Protein AF-A0A958KBF9-F1 (afdb_monomer_lite)

pLDDT: mean 89.62, std 7.2, range [63.34, 95.69]

Secondary structure (DSSP, 8-state):
-THHHHHHHHS-S-SSS--S----EEEEE---HHHHHHHHHTTEEEEE--SS-----EE-TTT-SEE-EEEEEEE--

Sequence (77 aa):
NDFAALEKYFTPSNVDRPEIHGGFVRTLWCKEPDCEEKINELKASIRCVPFEQRGLKGSCVVCGQSASTDIIVAKAY

Structure (mmCIF, N/CA/C/O backbone):
data_AF-A0A958KBF9-F1
#
_entry.id   AF-A0A958KBF9-F1
#
loop_
_atom_site.group_PDB
_atom_site.id
_atom_site.type_symbol
_atom_site.label_atom_id
_atom_site.label_alt_id
_atom_site.label_comp_id
_atom_site.label_asym_id
_atom_site.label_entity_id
_atom_site.label_seq_id
_atom_site.pdbx_PDB_ins_code
_atom_site.Cartn_x
_atom_site.Cartn_y
_atom_site.Cartn_z
_atom_site.occupancy
_atom_site.B_iso_or_equiv
_atom_site.auth_seq_id
_atom_site.auth_comp_id
_atom_site.auth_asym_id
_atom_site.auth_atom_id
_atom_site.pdbx_PDB_model_num
ATOM 1 N N . ASN A 1 1 ? -5.761 -10.467 4.893 1.00 67.06 1 ASN A N 1
ATOM 2 C CA . ASN A 1 1 ? -5.426 -9.062 4.624 1.00 67.06 1 ASN A CA 1
ATOM 3 C C . ASN A 1 1 ? -4.712 -8.958 3.287 1.00 67.06 1 ASN A C 1
ATOM 5 O O . ASN A 1 1 ? -3.966 -9.879 2.980 1.00 67.06 1 ASN A O 1
ATOM 9 N N . ASP A 1 2 ? -4.927 -7.894 2.512 1.00 84.81 2 ASP A N 1
ATOM 10 C CA . ASP A 1 2 ? -4.513 -7.802 1.095 1.00 84.81 2 ASP A CA 1
ATOM 11 C C . ASP A 1 2 ? -3.061 -7.338 0.861 1.00 84.81 2 ASP A C 1
ATOM 13 O O . ASP A 1 2 ? -2.655 -7.074 -0.271 1.00 84.81 2 ASP A O 1
ATOM 17 N N . PHE A 1 3 ? -2.247 -7.275 1.917 1.00 88.88 3 PHE A N 1
ATOM 18 C CA . PHE A 1 3 ? -0.872 -6.775 1.845 1.00 88.88 3 PHE A CA 1
ATOM 19 C C . PHE A 1 3 ? 0.012 -7.585 0.888 1.00 88.88 3 PHE A C 1
ATOM 21 O O . PHE A 1 3 ? 0.744 -7.009 0.093 1.00 88.88 3 PHE A O 1
ATOM 28 N N . ALA A 1 4 ? -0.113 -8.915 0.889 1.00 89.50 4 ALA A N 1
ATOM 29 C CA . ALA A 1 4 ? 0.652 -9.780 -0.013 1.00 89.50 4 ALA A CA 1
ATOM 30 C C . ALA A 1 4 ? 0.332 -9.518 -1.497 1.00 89.50 4 ALA A C 1
ATOM 32 O O . ALA A 1 4 ? 1.204 -9.623 -2.358 1.00 89.50 4 ALA A O 1
ATOM 33 N N . ALA A 1 5 ? -0.914 -9.145 -1.810 1.00 89.69 5 ALA A N 1
ATOM 34 C CA . ALA A 1 5 ? -1.284 -8.750 -3.165 1.00 89.69 5 ALA A CA 1
ATOM 35 C C . ALA A 1 5 ? -0.655 -7.398 -3.538 1.00 89.69 5 ALA A C 1
ATOM 37 O O . ALA A 1 5 ? -0.199 -7.232 -4.669 1.00 89.69 5 ALA A O 1
ATOM 38 N N . LEU A 1 6 ? -0.586 -6.462 -2.583 1.00 89.81 6 LEU A N 1
ATOM 39 C CA . LEU A 1 6 ? 0.066 -5.163 -2.754 1.00 89.81 6 LEU A CA 1
ATOM 40 C C . LEU A 1 6 ? 1.578 -5.312 -2.990 1.00 89.81 6 LEU A C 1
ATOM 42 O O . LEU A 1 6 ? 2.112 -4.730 -3.931 1.00 89.81 6 LEU A O 1
ATOM 46 N N . GLU A 1 7 ? 2.248 -6.135 -2.184 1.00 90.12 7 GLU A N 1
ATOM 47 C CA . GLU A 1 7 ? 3.672 -6.454 -2.323 1.00 90.12 7 GLU A CA 1
ATOM 48 C C . GLU A 1 7 ? 3.968 -7.073 -3.689 1.00 90.12 7 GLU A C 1
ATOM 50 O O . GLU A 1 7 ? 4.825 -6.581 -4.427 1.00 90.12 7 GLU A O 1
ATOM 55 N N . LYS A 1 8 ? 3.198 -8.093 -4.083 1.00 89.12 8 LYS A N 1
ATOM 56 C CA . LYS A 1 8 ? 3.344 -8.732 -5.393 1.00 89.12 8 LYS A CA 1
ATOM 57 C C . LYS A 1 8 ? 3.146 -7.741 -6.542 1.00 89.12 8 LYS A C 1
ATOM 59 O O . LYS A 1 8 ? 3.847 -7.830 -7.542 1.00 89.12 8 LYS A O 1
ATOM 64 N N . TYR A 1 9 ? 2.214 -6.797 -6.412 1.00 89.69 9 TYR A N 1
ATOM 65 C CA . TYR A 1 9 ? 1.947 -5.792 -7.443 1.00 89.69 9 TYR A CA 1
ATOM 66 C C . TYR A 1 9 ? 3.102 -4.792 -7.621 1.00 89.69 9 TYR A C 1
ATOM 68 O O . TYR A 1 9 ? 3.368 -4.342 -8.737 1.00 89.69 9 TYR A O 1
ATOM 76 N N . PHE A 1 10 ? 3.803 -4.447 -6.537 1.00 89.12 10 PHE A N 1
ATOM 77 C CA . PHE A 1 10 ? 4.948 -3.532 -6.567 1.00 89.12 10 PHE A CA 1
ATOM 78 C C . PHE A 1 10 ? 6.307 -4.230 -6.713 1.00 89.12 10 PHE A C 1
ATOM 80 O O . PHE A 1 10 ? 7.334 -3.551 -6.795 1.00 89.12 10 PHE A O 1
ATOM 87 N N . THR A 1 11 ? 6.342 -5.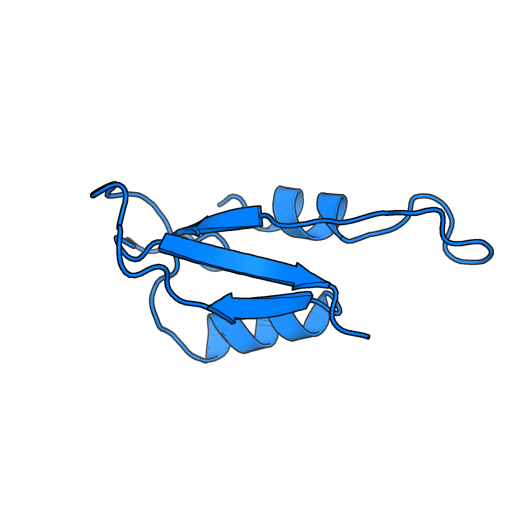556 -6.814 1.00 87.19 11 THR A N 1
ATOM 88 C CA . THR A 1 11 ? 7.583 -6.320 -6.984 1.00 87.19 11 THR A CA 1
ATOM 89 C C . THR A 1 11 ? 7.755 -6.722 -8.453 1.00 87.19 11 THR A C 1
ATOM 91 O O . THR A 1 11 ? 6.824 -7.277 -9.036 1.00 87.19 11 THR A O 1
ATOM 94 N N . PRO A 1 12 ? 8.907 -6.433 -9.089 1.00 84.50 12 PRO A N 1
ATOM 95 C CA . PRO A 1 12 ? 9.166 -6.882 -10.454 1.00 84.50 12 PRO A CA 1
ATOM 96 C C . PRO A 1 12 ? 9.328 -8.398 -10.490 1.00 84.50 12 PRO A C 1
ATOM 98 O O . PRO A 1 12 ? 9.845 -8.985 -9.541 1.00 84.50 12 PRO A O 1
ATOM 101 N N . SER A 1 13 ? 8.992 -9.027 -11.616 1.00 82.25 13 SER A N 1
ATOM 102 C CA . SER A 1 13 ? 9.275 -10.456 -11.803 1.00 82.25 13 SER A CA 1
ATOM 103 C C . SER A 1 13 ? 10.769 -10.706 -12.022 1.00 82.25 13 SER A C 1
ATOM 105 O O . SER A 1 13 ? 11.271 -11.780 -11.701 1.00 82.25 13 SER A O 1
ATOM 107 N N . ASN A 1 14 ? 11.487 -9.711 -12.556 1.00 83.19 14 ASN A N 1
ATOM 108 C CA . ASN A 1 14 ? 12.933 -9.744 -12.753 1.00 83.19 14 ASN A CA 1
ATOM 109 C C . ASN A 1 14 ? 13.612 -8.575 -12.021 1.00 83.19 14 ASN A C 1
ATOM 111 O O . ASN A 1 14 ? 13.404 -7.411 -12.363 1.00 83.19 14 ASN A O 1
ATOM 115 N N . VAL A 1 15 ? 14.434 -8.892 -11.018 1.00 79.12 15 VAL A N 1
ATOM 116 C CA . VAL A 1 15 ? 15.118 -7.894 -10.180 1.00 79.12 15 VAL A CA 1
ATOM 117 C C . VAL A 1 15 ? 16.291 -7.235 -10.917 1.00 79.12 15 VAL A C 1
ATOM 119 O O . VAL A 1 15 ? 16.516 -6.040 -10.743 1.00 79.12 15 VAL A O 1
ATOM 122 N N . ASP A 1 16 ? 16.998 -7.977 -11.773 1.00 80.69 16 ASP A N 1
ATOM 123 C CA . ASP A 1 16 ? 18.171 -7.496 -12.519 1.00 80.69 16 ASP A CA 1
ATOM 124 C C . ASP A 1 16 ? 17.794 -6.591 -13.698 1.00 80.69 16 ASP A C 1
ATOM 126 O O . ASP A 1 16 ? 18.534 -5.681 -14.075 1.00 80.69 16 ASP A O 1
ATOM 130 N N . ARG A 1 17 ? 16.617 -6.826 -14.287 1.00 77.19 17 ARG A N 1
ATOM 131 C CA . ARG A 1 17 ? 16.045 -5.987 -15.342 1.00 77.19 17 ARG A CA 1
ATOM 132 C C . ARG A 1 17 ? 14.576 -5.707 -15.030 1.00 77.19 17 ARG A C 1
ATOM 134 O O . ARG A 1 17 ? 13.706 -6.372 -15.596 1.00 77.19 17 ARG A O 1
ATOM 141 N N . PRO A 1 18 ? 14.295 -4.734 -14.149 1.00 74.94 18 PRO A N 1
ATOM 142 C CA . PRO A 1 18 ? 12.928 -4.427 -13.769 1.00 74.94 18 PRO A CA 1
ATOM 143 C C . PRO A 1 18 ? 12.133 -3.951 -14.988 1.00 74.94 18 PRO A C 1
ATOM 145 O O . PRO A 1 18 ? 12.474 -2.955 -15.627 1.00 74.94 18 PRO A O 1
ATOM 148 N N . GLU A 1 19 ? 11.061 -4.671 -15.309 1.00 79.31 19 GLU A N 1
ATOM 149 C CA . GLU A 1 19 ? 10.034 -4.213 -16.250 1.00 79.31 19 GLU A CA 1
ATOM 150 C C . GLU A 1 19 ? 9.244 -3.030 -15.662 1.00 79.31 19 GLU A C 1
ATOM 152 O O . GLU A 1 19 ? 9.457 -2.654 -14.513 1.00 79.31 19 GLU A O 1
ATOM 157 N N . ILE A 1 20 ? 8.320 -2.412 -16.403 1.00 72.00 20 ILE A N 1
ATOM 158 C CA . ILE A 1 20 ? 7.389 -1.462 -15.773 1.00 72.00 20 ILE A CA 1
ATOM 159 C C . ILE A 1 20 ? 6.434 -2.284 -14.904 1.00 72.00 20 ILE A C 1
ATOM 161 O O . ILE A 1 20 ? 5.577 -2.998 -15.417 1.00 72.00 20 ILE A O 1
ATOM 165 N N . HIS A 1 21 ? 6.614 -2.202 -13.590 1.00 71.19 21 HIS A N 1
ATOM 166 C CA . HIS A 1 21 ? 5.827 -2.922 -12.597 1.00 71.19 21 HIS A CA 1
ATOM 167 C C . HIS A 1 21 ? 5.388 -1.941 -11.510 1.00 71.19 21 HIS A C 1
ATOM 169 O O . HIS A 1 21 ? 6.174 -1.134 -11.002 1.00 71.19 21 HIS A O 1
ATOM 175 N N . GLY A 1 22 ? 4.107 -2.000 -11.171 1.00 74.69 22 GLY A N 1
ATOM 176 C CA . GLY A 1 22 ? 3.459 -1.004 -10.335 1.00 74.69 22 GLY A CA 1
ATOM 177 C C . GLY A 1 22 ? 2.741 0.087 -11.133 1.00 74.69 22 GLY A C 1
ATOM 178 O O . GLY A 1 22 ? 2.901 0.264 -12.337 1.00 74.69 22 GLY A O 1
ATOM 179 N N . GLY A 1 23 ? 1.890 0.805 -10.417 1.00 88.12 23 GLY A N 1
ATOM 180 C CA . GLY A 1 23 ? 1.013 1.862 -10.904 1.00 88.12 23 GLY A CA 1
ATOM 181 C C . GLY A 1 23 ? 0.306 2.483 -9.703 1.00 88.12 23 GLY A C 1
ATOM 182 O O . GLY A 1 23 ? 0.803 2.380 -8.581 1.00 88.12 23 GLY A O 1
ATOM 183 N N . PHE A 1 24 ? -0.864 3.080 -9.911 1.00 92.75 24 PHE A N 1
ATOM 184 C CA . PHE A 1 24 ? -1.687 3.564 -8.804 1.00 92.75 24 PHE A CA 1
ATOM 185 C C . PHE A 1 24 ? -2.588 2.453 -8.268 1.00 92.75 24 PHE A C 1
ATOM 187 O O . PHE A 1 24 ? -3.304 1.803 -9.026 1.00 92.75 24 PHE A O 1
ATOM 194 N N . VAL A 1 25 ? -2.588 2.274 -6.951 1.00 94.25 25 VAL A N 1
ATOM 195 C CA . VAL A 1 25 ? -3.491 1.372 -6.237 1.00 94.25 25 VAL A CA 1
ATOM 196 C C . VAL A 1 25 ? -4.381 2.204 -5.328 1.00 94.25 25 VAL A C 1
ATOM 198 O O . VAL A 1 25 ? -3.887 2.921 -4.460 1.00 94.25 25 VAL A O 1
ATOM 201 N N . ARG A 1 26 ? -5.702 2.104 -5.511 1.00 94.88 26 ARG A N 1
ATOM 202 C CA . ARG A 1 26 ? -6.684 2.726 -4.616 1.00 94.88 26 ARG A CA 1
ATOM 203 C C . ARG A 1 26 ? -7.176 1.712 -3.595 1.00 94.88 26 ARG A C 1
ATOM 205 O O . ARG A 1 26 ? -7.907 0.786 -3.945 1.00 94.88 26 ARG A O 1
ATOM 212 N N . THR A 1 27 ? -6.827 1.910 -2.333 1.00 94.56 27 THR A N 1
ATOM 213 C CA . THR A 1 27 ? -7.126 0.956 -1.258 1.00 94.56 27 THR A CA 1
ATOM 214 C C . THR A 1 27 ? -7.506 1.659 0.041 1.00 94.56 27 THR A C 1
ATOM 216 O O . THR A 1 27 ? -7.433 2.882 0.121 1.00 94.56 27 THR A O 1
ATOM 219 N N . LEU A 1 28 ? -7.956 0.897 1.038 1.00 95.56 28 LEU A N 1
ATOM 220 C CA . LEU A 1 28 ? -8.323 1.411 2.353 1.00 95.56 28 LEU A CA 1
ATOM 221 C C . LEU A 1 28 ? -7.126 1.375 3.310 1.00 95.56 28 LEU A C 1
ATOM 223 O O . LEU A 1 28 ? -6.349 0.417 3.323 1.00 95.56 28 LEU A O 1
ATOM 227 N N . TRP A 1 29 ? -7.012 2.401 4.149 1.00 95.00 29 TRP A N 1
ATOM 228 C CA . TRP A 1 29 ? -5.946 2.554 5.139 1.00 95.00 29 TRP A CA 1
ATOM 229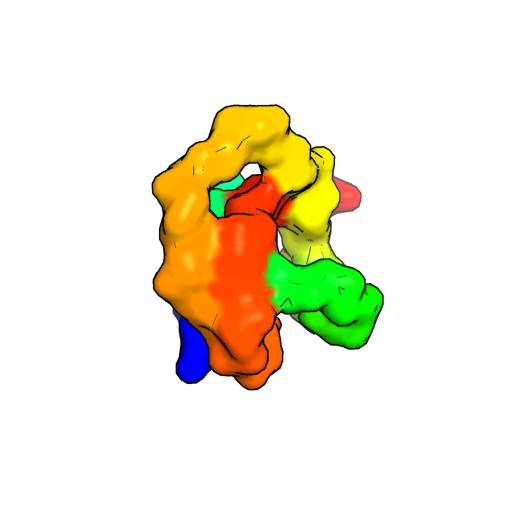 C C . TRP A 1 29 ? -6.493 2.938 6.514 1.00 95.00 29 TRP A C 1
ATOM 231 O O . TRP A 1 29 ? -7.474 3.676 6.628 1.00 95.00 29 TRP A O 1
ATOM 241 N N . CYS A 1 30 ? -5.862 2.408 7.565 1.00 94.50 30 CYS A N 1
ATOM 242 C CA . CYS A 1 30 ? -6.263 2.609 8.961 1.00 94.50 30 CYS A CA 1
ATOM 243 C C . CYS A 1 30 ? -5.781 3.929 9.579 1.00 94.50 30 CYS A C 1
ATOM 245 O O . CYS A 1 30 ? -6.209 4.231 10.684 1.00 94.50 30 CYS A O 1
ATOM 247 N N . LYS A 1 31 ? -4.954 4.720 8.878 1.00 92.75 31 LYS A N 1
ATOM 248 C CA . LYS A 1 31 ? -4.298 5.947 9.382 1.00 92.75 31 LYS A CA 1
ATOM 249 C C . LYS A 1 31 ? -3.172 5.736 10.395 1.00 92.75 31 LYS A C 1
ATOM 251 O O . LYS A 1 31 ? -2.675 6.708 10.954 1.00 92.75 31 LYS A O 1
ATOM 256 N N . GLU A 1 32 ? -2.748 4.493 10.594 1.00 95.31 32 GLU A N 1
ATOM 257 C CA . GLU A 1 32 ? -1.625 4.188 11.477 1.00 95.31 32 GLU A CA 1
ATOM 258 C C . GLU A 1 32 ? -0.285 4.388 10.747 1.00 95.31 32 GLU A C 1
AT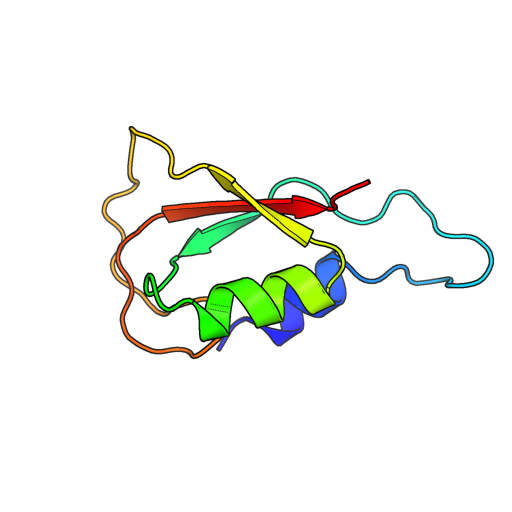OM 260 O O . GLU A 1 32 ? -0.131 3.880 9.624 1.00 95.31 32 GLU A O 1
ATOM 265 N N . PRO A 1 33 ? 0.695 5.058 11.380 1.00 93.75 33 PRO A N 1
ATOM 266 C CA . PRO A 1 33 ? 2.009 5.310 10.788 1.00 93.75 33 PRO A CA 1
ATOM 267 C C . PRO A 1 33 ? 2.788 4.013 10.530 1.00 93.75 33 PRO A C 1
ATOM 269 O O . PRO A 1 33 ? 3.433 3.888 9.496 1.00 93.75 33 PRO A O 1
ATOM 272 N N . ASP A 1 34 ? 2.641 2.991 11.381 1.00 95.00 34 ASP A N 1
ATOM 273 C CA . ASP A 1 34 ? 3.265 1.676 11.163 1.00 95.00 34 ASP A CA 1
ATOM 274 C C . ASP A 1 34 ? 2.812 1.018 9.850 1.00 95.00 34 ASP A C 1
ATOM 276 O O . ASP A 1 34 ? 3.546 0.252 9.224 1.00 95.00 34 ASP A O 1
ATOM 280 N N . CYS A 1 35 ? 1.575 1.292 9.420 1.00 94.06 35 CYS A N 1
ATOM 281 C CA . CYS A 1 35 ? 1.081 0.791 8.142 1.00 94.06 35 CYS A CA 1
ATOM 282 C C . CYS A 1 35 ? 1.629 1.594 6.961 1.00 94.06 35 CYS A C 1
ATOM 284 O O . CYS A 1 35 ? 1.796 1.031 5.885 1.00 94.06 35 CYS A O 1
ATOM 286 N N . GLU A 1 36 ? 1.902 2.884 7.142 1.00 92.88 36 GLU A N 1
ATOM 287 C CA . GLU A 1 36 ? 2.548 3.707 6.119 1.00 92.88 36 GLU A CA 1
ATOM 288 C C . GLU A 1 36 ? 4.009 3.289 5.911 1.00 92.88 36 GLU A C 1
ATOM 290 O O . GLU A 1 36 ? 4.425 3.083 4.772 1.00 92.88 36 GLU A O 1
ATOM 295 N N . GLU A 1 37 ? 4.750 3.034 6.990 1.00 93.38 37 GLU A N 1
ATOM 296 C CA . GLU A 1 37 ? 6.140 2.563 6.920 1.00 93.38 37 GLU A CA 1
ATOM 297 C C . GLU A 1 37 ? 6.266 1.233 6.166 1.00 93.38 37 GLU A C 1
ATOM 299 O O . GLU A 1 37 ? 7.105 1.092 5.278 1.00 93.38 37 GLU A O 1
ATOM 304 N N . LYS A 1 38 ? 5.354 0.287 6.404 1.00 92.69 38 LYS A N 1
ATOM 305 C CA . LYS A 1 38 ? 5.300 -0.973 5.639 1.00 92.69 38 LYS A CA 1
ATOM 306 C C . LYS A 1 38 ? 5.027 -0.777 4.149 1.00 92.69 38 LYS A C 1
ATOM 308 O O . LYS A 1 38 ? 5.425 -1.601 3.333 1.00 92.69 38 LYS A O 1
ATOM 313 N N . ILE A 1 39 ? 4.315 0.284 3.769 1.00 92.00 39 IL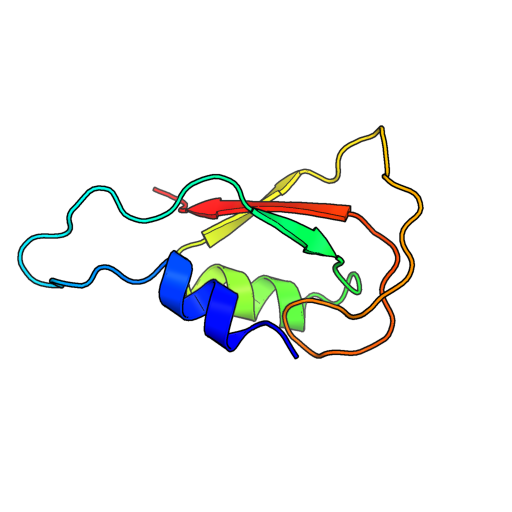E A N 1
ATOM 314 C CA . ILE A 1 39 ? 4.129 0.633 2.355 1.00 92.00 39 ILE A CA 1
ATOM 315 C C . ILE A 1 39 ? 5.440 1.207 1.792 1.00 92.00 39 ILE A C 1
ATOM 317 O O . ILE A 1 39 ? 5.824 0.834 0.680 1.00 92.00 39 ILE A O 1
ATOM 321 N N . ASN A 1 40 ? 6.152 2.032 2.569 1.00 91.12 40 ASN A N 1
ATOM 322 C CA . ASN A 1 40 ? 7.460 2.595 2.210 1.00 91.12 40 ASN A CA 1
ATOM 323 C C . ASN A 1 40 ? 8.518 1.509 1.952 1.00 91.12 40 ASN A C 1
ATOM 325 O O . ASN A 1 40 ? 9.284 1.619 0.990 1.00 91.12 40 ASN A O 1
ATOM 329 N N . GLU A 1 41 ? 8.508 0.414 2.719 1.00 91.06 41 GLU A N 1
ATOM 330 C CA . GLU A 1 41 ? 9.381 -0.754 2.507 1.00 91.06 41 GLU A CA 1
ATOM 331 C C . GLU A 1 41 ? 9.222 -1.379 1.105 1.00 91.06 41 GLU A C 1
ATOM 333 O O . GLU A 1 41 ? 10.185 -1.892 0.532 1.00 91.06 41 GLU A O 1
ATOM 338 N N . LEU A 1 42 ? 8.039 -1.254 0.487 1.00 88.19 42 LEU A N 1
ATOM 339 C CA . LEU A 1 42 ? 7.751 -1.730 -0.875 1.00 88.19 42 LEU A CA 1
ATOM 340 C C . LEU A 1 42 ? 8.241 -0.772 -1.977 1.00 88.19 42 LEU A C 1
ATOM 342 O O . LEU A 1 42 ? 7.878 -0.925 -3.150 1.00 88.19 42 LEU A O 1
ATOM 346 N N . LYS A 1 43 ? 9.036 0.249 -1.623 1.00 88.81 43 LYS A N 1
ATOM 347 C CA . LYS A 1 43 ? 9.392 1.380 -2.500 1.00 88.81 43 LYS A CA 1
ATOM 348 C C . LYS A 1 43 ? 8.150 2.088 -3.059 1.00 88.81 43 LYS A C 1
ATOM 350 O O . LYS A 1 43 ? 8.159 2.599 -4.182 1.00 88.81 43 LYS A O 1
ATOM 355 N N . ALA A 1 44 ? 7.059 2.087 -2.299 1.00 92.06 44 ALA A N 1
ATOM 356 C CA . ALA A 1 44 ? 5.810 2.760 -2.618 1.00 92.06 44 ALA A CA 1
ATOM 357 C C . ALA A 1 44 ? 5.449 3.728 -1.496 1.00 92.06 44 ALA A C 1
ATOM 359 O O . ALA A 1 44 ? 5.916 3.581 -0.383 1.00 92.06 44 ALA A O 1
ATOM 360 N N . SER A 1 45 ? 4.627 4.732 -1.775 1.00 94.06 45 SER A N 1
ATOM 361 C CA . SER A 1 45 ? 4.149 5.644 -0.735 1.00 94.06 45 SER A CA 1
ATOM 362 C C . SER A 1 45 ? 2.704 6.048 -0.975 1.00 94.06 45 SER A C 1
ATOM 364 O O . SER A 1 45 ? 2.171 5.906 -2.087 1.00 94.06 45 SER A O 1
ATOM 366 N N . ILE A 1 46 ? 2.062 6.548 0.081 1.00 94.19 46 ILE A N 1
ATOM 367 C CA . ILE A 1 46 ? 0.736 7.153 0.001 1.00 94.19 46 ILE A CA 1
ATOM 368 C C . ILE A 1 46 ? 0.878 8.486 -0.739 1.00 94.19 46 ILE A C 1
ATOM 370 O O . ILE A 1 46 ? 1.484 9.432 -0.249 1.00 94.19 46 ILE A O 1
ATOM 374 N N . ARG A 1 47 ? 0.331 8.567 -1.951 1.00 94.88 47 ARG A N 1
ATOM 375 C CA . ARG A 1 47 ? 0.401 9.769 -2.794 1.00 94.88 47 ARG A CA 1
ATOM 376 C C . ARG A 1 47 ? -0.563 10.838 -2.331 1.00 94.88 47 ARG A C 1
ATOM 378 O O . ARG A 1 47 ? -0.224 12.016 -2.336 1.00 94.88 47 ARG A O 1
ATOM 385 N N . CYS A 1 48 ? -1.773 10.420 -1.978 1.00 94.19 48 CYS A N 1
ATOM 386 C CA . CYS A 1 48 ? -2.796 11.302 -1.449 1.00 94.19 48 CYS A CA 1
ATOM 387 C C . CYS A 1 48 ? -3.941 10.518 -0.803 1.00 94.19 48 CYS A C 1
ATOM 389 O O . CYS A 1 48 ? -4.159 9.330 -1.070 1.00 94.19 48 CYS A O 1
ATOM 391 N N . VAL A 1 49 ? -4.715 11.246 -0.001 1.00 94.69 49 VAL A N 1
ATOM 392 C CA . VAL A 1 49 ? -6.076 10.888 0.395 1.00 94.69 49 VAL A CA 1
ATOM 393 C C . VAL A 1 49 ? -7.017 11.645 -0.555 1.00 94.69 49 VAL A C 1
ATOM 395 O O . VAL A 1 49 ? -7.072 12.873 -0.476 1.00 94.69 49 VAL A O 1
ATOM 398 N N . PRO A 1 50 ? -7.714 10.984 -1.497 1.00 94.25 50 PRO A N 1
ATOM 399 C CA . PRO A 1 50 ? -8.627 11.666 -2.409 1.00 94.25 50 PRO A CA 1
ATOM 400 C C . PRO A 1 50 ? -9.758 12.360 -1.641 1.00 94.25 50 PRO A C 1
ATOM 402 O O . PRO A 1 50 ? -10.300 11.797 -0.694 1.00 94.25 50 PRO A O 1
ATOM 405 N N . PHE A 1 51 ? -10.159 13.560 -2.064 1.00 93.75 51 PHE A N 1
ATOM 406 C CA . PHE A 1 51 ? -11.295 14.254 -1.442 1.00 93.75 51 PHE A CA 1
ATOM 407 C C . PHE A 1 51 ? -12.606 13.478 -1.620 1.00 93.75 51 PHE A C 1
ATOM 409 O O . PHE A 1 51 ? -13.395 13.359 -0.686 1.00 93.75 51 PHE A O 1
ATOM 416 N N . GLU A 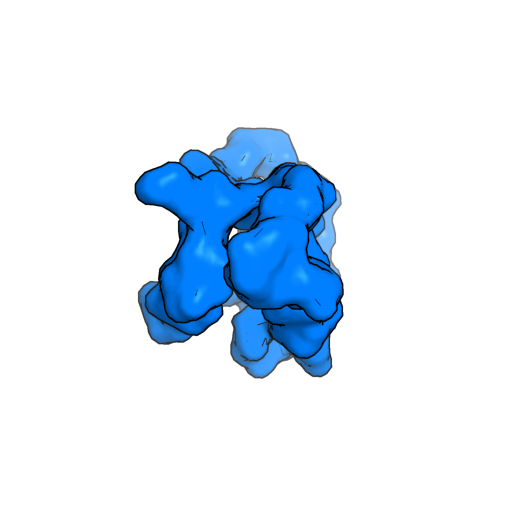1 52 ? -12.809 12.893 -2.804 1.00 94.25 52 GLU A N 1
ATOM 417 C CA . GLU A 1 52 ? -13.947 12.020 -3.080 1.00 94.25 52 GLU A CA 1
ATOM 418 C C . GLU A 1 52 ? -13.651 10.593 -2.608 1.00 94.25 52 GLU A C 1
ATOM 420 O O . GLU A 1 52 ? -12.946 9.815 -3.259 1.00 94.25 52 GLU A O 1
ATOM 425 N N . GLN A 1 53 ? -14.193 10.253 -1.444 1.00 94.44 53 GLN A N 1
ATOM 426 C CA . GLN A 1 53 ? -14.102 8.929 -0.836 1.00 94.44 53 GLN A CA 1
ATOM 427 C C . GLN A 1 53 ? -15.231 8.035 -1.365 1.00 94.44 53 GLN A C 1
ATOM 429 O O . GLN A 1 53 ? -16.376 8.470 -1.452 1.00 94.44 53 GLN A O 1
ATOM 434 N N . ARG A 1 54 ? -14.953 6.755 -1.645 1.00 92.12 54 ARG A N 1
ATOM 435 C CA . ARG A 1 54 ? -15.973 5.781 -2.087 1.00 92.12 54 ARG A CA 1
ATOM 436 C C . ARG A 1 54 ? -16.976 5.429 -0.983 1.00 92.12 54 ARG A C 1
ATOM 438 O O . ARG A 1 54 ? -17.918 4.688 -1.236 1.00 92.12 54 ARG A O 1
ATOM 445 N N . GLY A 1 55 ? -16.744 5.883 0.251 1.00 90.00 55 GLY A N 1
ATOM 446 C CA . GLY A 1 55 ? -17.576 5.553 1.412 1.00 90.00 55 GLY A CA 1
ATOM 447 C C . GLY A 1 55 ? -17.519 4.076 1.815 1.00 90.00 55 GLY A C 1
ATOM 448 O O . GLY A 1 55 ? -18.365 3.615 2.581 1.00 90.00 55 GLY A O 1
ATOM 449 N N . LEU A 1 56 ? -16.538 3.323 1.306 1.00 90.88 56 LEU A N 1
ATOM 450 C CA . LEU A 1 56 ? -16.376 1.906 1.609 1.00 90.88 56 LEU A CA 1
ATOM 451 C C . LEU A 1 56 ? -15.872 1.730 3.041 1.00 90.88 56 LEU A C 1
ATOM 453 O O . LEU A 1 56 ? -14.960 2.424 3.487 1.00 90.88 56 LEU A O 1
ATOM 457 N N . LYS A 1 57 ? -16.446 0.758 3.747 1.00 91.38 57 LYS A N 1
ATOM 458 C CA . LYS A 1 57 ? -15.909 0.247 5.008 1.00 91.38 57 LYS A CA 1
ATOM 459 C C . LYS A 1 57 ? -15.349 -1.137 4.739 1.00 91.38 57 LYS A C 1
ATOM 461 O O . LYS A 1 57 ? -16.041 -1.983 4.182 1.00 91.38 57 LYS A O 1
ATOM 466 N N . GLY A 1 58 ? -14.106 -1.353 5.126 1.00 92.50 58 GLY A N 1
ATOM 467 C CA . GLY A 1 58 ? -13.420 -2.614 4.911 1.00 92.50 58 GLY A CA 1
ATOM 468 C C . GLY A 1 58 ? -12.227 -2.725 5.837 1.00 92.50 58 GLY A C 1
ATOM 469 O O . GLY A 1 58 ? -12.258 -2.233 6.965 1.00 92.50 58 GLY A O 1
ATOM 470 N N . SER A 1 59 ? -11.173 -3.355 5.343 1.00 94.56 59 SER A N 1
ATOM 471 C CA . SER A 1 59 ? -9.948 -3.598 6.092 1.00 94.56 59 SER A CA 1
ATOM 472 C C . SER A 1 59 ? -8.787 -2.800 5.507 1.00 94.56 59 SER A C 1
ATOM 474 O O . SER A 1 59 ? -8.705 -2.598 4.298 1.00 94.56 59 SER A O 1
ATOM 476 N N . CYS A 1 60 ? -7.883 -2.344 6.369 1.00 95.12 60 CYS A N 1
ATOM 477 C CA . CYS A 1 60 ? -6.635 -1.712 5.973 1.00 95.12 60 CYS A CA 1
ATOM 478 C C . CYS A 1 60 ? -5.793 -2.701 5.175 1.00 95.12 60 CYS A C 1
ATOM 480 O O . CYS A 1 60 ? -5.500 -3.783 5.679 1.00 95.12 60 CYS A O 1
ATOM 482 N N . VAL A 1 61 ? -5.314 -2.293 4.000 1.00 93.88 61 VAL A N 1
ATOM 483 C CA . VAL A 1 61 ? -4.509 -3.139 3.106 1.00 93.88 61 VAL A CA 1
ATOM 484 C C . VAL A 1 61 ? -3.277 -3.753 3.779 1.00 93.88 61 VAL A C 1
ATOM 486 O O . VAL A 1 61 ? -2.830 -4.806 3.350 1.00 93.88 61 VAL A O 1
ATOM 489 N N . VAL A 1 62 ? -2.759 -3.149 4.857 1.00 94.12 62 VAL A N 1
ATOM 490 C CA . VAL A 1 62 ? -1.516 -3.562 5.533 1.00 94.12 62 VAL A CA 1
ATOM 491 C C . VAL A 1 62 ? -1.752 -4.424 6.774 1.00 94.12 62 VAL A C 1
ATOM 493 O O . VAL A 1 62 ? -1.274 -5.557 6.829 1.00 94.12 62 VAL A O 1
ATOM 496 N N . CYS A 1 63 ? -2.545 -3.956 7.745 1.00 93.50 63 CYS A N 1
ATOM 497 C CA . CYS A 1 63 ? -2.774 -4.674 9.010 1.00 93.50 63 CYS A CA 1
ATOM 498 C C . CYS A 1 63 ? -4.099 -5.452 9.099 1.00 93.50 63 CYS A C 1
ATOM 500 O O . CYS A 1 63 ? -4.230 -6.339 9.936 1.00 93.50 63 CYS A O 1
ATOM 502 N N . GLY A 1 64 ? -5.094 -5.138 8.268 1.00 92.81 64 GLY A N 1
ATOM 503 C CA . GLY A 1 64 ? -6.386 -5.829 8.232 1.00 92.81 64 GLY A CA 1
ATOM 504 C C . GLY A 1 64 ? -7.420 -5.318 9.219 1.00 92.81 64 GLY A C 1
ATOM 505 O O . GLY A 1 64 ? -8.577 -5.737 9.164 1.00 92.81 64 GLY A O 1
ATOM 506 N N . GLN A 1 65 ? -7.033 -4.367 10.066 1.00 93.25 65 GLN A N 1
ATOM 507 C CA . GLN A 1 65 ? -7.951 -3.652 10.943 1.00 93.25 65 GLN A CA 1
ATOM 508 C C . GLN A 1 65 ? -8.974 -2.854 10.135 1.00 93.25 65 GLN A C 1
ATOM 510 O O . GLN A 1 65 ? -8.732 -2.498 8.983 1.00 93.25 65 GLN A O 1
ATOM 515 N N . SER A 1 66 ? -10.112 -2.548 10.750 1.00 94.31 66 SER A N 1
ATOM 516 C CA . SER A 1 66 ? -11.180 -1.770 10.127 1.00 94.31 66 SER A CA 1
ATOM 517 C C . SER A 1 66 ? -10.679 -0.417 9.615 1.00 94.31 66 SER A C 1
ATOM 519 O O . SER A 1 66 ? -10.102 0.363 10.370 1.00 94.31 66 SER A O 1
ATOM 521 N N . ALA A 1 67 ? -10.946 -0.131 8.345 1.00 94.88 67 ALA A N 1
ATOM 522 C CA . ALA A 1 67 ? -10.569 1.098 7.667 1.00 94.88 67 ALA A CA 1
ATOM 523 C C . ALA A 1 67 ? -11.722 1.613 6.799 1.00 94.88 67 ALA A C 1
ATOM 525 O O . ALA A 1 67 ? -12.502 0.842 6.235 1.00 94.88 67 ALA A O 1
ATOM 526 N N . SER A 1 68 ? -11.818 2.934 6.686 1.00 93.50 68 SER A N 1
ATOM 527 C CA . SER A 1 68 ? -12.825 3.624 5.865 1.00 93.50 68 SER A CA 1
ATOM 528 C C . SER A 1 68 ? -12.241 4.733 4.994 1.00 93.50 68 SER A C 1
ATOM 530 O O . SER A 1 68 ? -12.972 5.417 4.286 1.00 93.50 68 SER A O 1
ATOM 532 N N . THR A 1 69 ? -10.927 4.948 5.078 1.00 94.69 69 THR A N 1
ATOM 533 C CA . THR A 1 69 ? -10.235 6.006 4.344 1.00 94.69 69 THR A CA 1
ATOM 534 C C . THR A 1 69 ? -9.587 5.411 3.109 1.00 94.69 69 THR A C 1
ATOM 536 O O . THR A 1 69 ? -8.667 4.604 3.223 1.00 94.69 69 THR A O 1
ATOM 539 N N . ASP A 1 70 ? -10.075 5.808 1.940 1.00 95.69 70 ASP A N 1
ATOM 540 C CA . ASP A 1 70 ? -9.414 5.566 0.669 1.00 95.69 70 ASP A CA 1
ATOM 541 C C . ASP A 1 70 ? -8.116 6.357 0.602 1.00 95.69 70 ASP A C 1
ATOM 543 O O . ASP A 1 70 ? -8.085 7.554 0.896 1.00 95.69 70 ASP A O 1
ATOM 547 N N . ILE A 1 71 ? -7.082 5.692 0.116 1.00 95.56 71 ILE A N 1
ATOM 548 C CA . ILE A 1 71 ? -5.795 6.269 -0.232 1.00 95.56 71 ILE A CA 1
ATOM 549 C C . ILE A 1 71 ? -5.381 5.812 -1.625 1.00 95.56 71 ILE A C 1
ATOM 551 O O . ILE A 1 71 ? -5.811 4.758 -2.105 1.00 95.56 71 ILE A O 1
ATOM 555 N N . ILE A 1 72 ? -4.526 6.605 -2.264 1.00 95.12 72 ILE A N 1
ATOM 556 C CA . ILE A 1 72 ? -3.833 6.222 -3.491 1.00 95.12 72 ILE A CA 1
ATOM 557 C C . ILE A 1 72 ? -2.379 5.917 -3.148 1.00 95.12 72 ILE A C 1
ATOM 559 O O . ILE A 1 72 ? -1.667 6.783 -2.649 1.00 95.12 72 ILE A O 1
ATOM 563 N N . VAL A 1 73 ? -1.935 4.699 -3.442 1.00 94.88 73 VAL A N 1
ATOM 564 C CA . VAL A 1 73 ? -0.556 4.235 -3.253 1.00 94.88 73 VAL A CA 1
ATOM 565 C C . VAL A 1 73 ? 0.107 4.069 -4.613 1.00 94.88 73 VAL A C 1
ATOM 567 O O . VAL A 1 73 ? -0.514 3.553 -5.541 1.00 94.88 73 VAL A O 1
ATOM 570 N N . ALA A 1 74 ? 1.362 4.491 -4.746 1.00 93.81 74 ALA A N 1
ATOM 571 C CA . ALA A 1 74 ? 2.150 4.250 -5.954 1.00 93.81 74 ALA A CA 1
ATOM 572 C C . ALA A 1 74 ? 3.645 4.197 -5.650 1.00 93.81 74 ALA A C 1
ATOM 574 O O . ALA A 1 74 ? 4.095 4.804 -4.672 1.00 93.81 74 ALA A O 1
ATOM 575 N N . LYS A 1 75 ? 4.421 3.554 -6.531 1.00 89.56 75 LYS A N 1
ATOM 576 C CA . LYS A 1 75 ? 5.886 3.537 -6.436 1.00 89.56 75 LYS A CA 1
ATOM 577 C C . LYS A 1 75 ? 6.486 4.932 -6.374 1.00 89.56 75 LYS A C 1
ATOM 579 O O . LYS A 1 75 ? 6.043 5.826 -7.093 1.00 89.56 75 LYS A O 1
ATOM 584 N N . ALA A 1 76 ? 7.460 5.094 -5.484 1.00 76.06 76 ALA A N 1
ATOM 585 C CA . ALA A 1 76 ? 8.280 6.290 -5.356 1.00 76.06 76 ALA A CA 1
ATOM 586 C C . ALA A 1 76 ? 9.584 6.092 -6.126 1.00 76.06 76 ALA A C 1
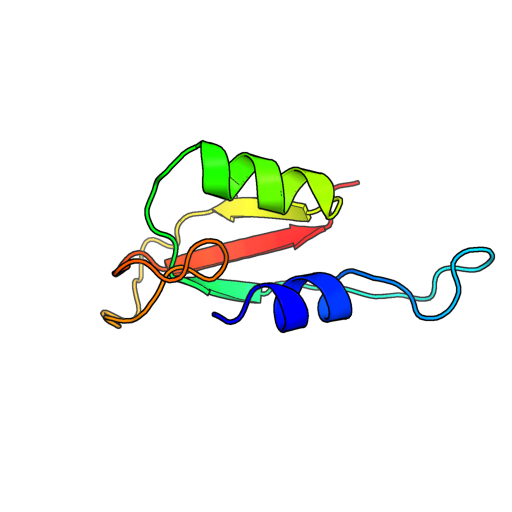ATOM 588 O O . ALA A 1 76 ? 10.106 4.977 -6.159 1.00 76.06 76 ALA A O 1
ATOM 589 N N . TYR A 1 77 ? 10.042 7.164 -6.772 1.00 63.34 77 TYR A N 1
ATOM 590 C CA . TYR A 1 77 ? 11.337 7.219 -7.446 1.00 63.34 77 TYR A CA 1
ATOM 591 C C . TYR A 1 77 ? 12.471 7.354 -6.434 1.00 63.34 77 TYR A C 1
ATOM 593 O O . TYR A 1 77 ? 12.246 8.044 -5.412 1.00 63.34 77 TYR A O 1
#

Radius of gyration: 12.51 Å; chains: 1; bounding box: 36×25×28 Å

Foldseek 3Di:
DQQVVVLVQLDAPDPVDRDPGKDKDKDFAPPDVVQQVSLVVSQKGFPDFDPDFPQDWFAHNRPGPITRTITIMTHDD